Protein AF-A0A957UES3-F1 (afdb_monomer)

Radius of gyration: 14.58 Å; Cα contacts (8 Å, |Δi|>4): 109; chains: 1; bounding box: 35×26×43 Å

Nearest PDB structures (foldseek):
  8uhe-assembly1_I  TM=7.213E-01  e=2.465E-01  Synechococcus sp. PCC 7335
  7vea-assembly1_fE  TM=5.722E-01  e=1.280E-01  Thermosynechococcus vestitus BP-1
  8uhe-assembly1_Q  TM=6.819E-01  e=4.291E-01  Synechococcus sp. PCC 7335
  8or7-assembly2_A  TM=5.844E-01  e=1.237E+00  Chroococcidiopsis thermalis
  7vlc-assembly1_B  TM=4.424E-01  e=1.947E+00  Lamellibrachia satsuma

Secondary structure (DSSP, 8-state):
--HHHHHHHHHHHHHHHHHHHHHHHTTTS-HHHHHHHHHHHHHHHHHHHHTT-GGGGHHHHHHHHHHHHTSTTS-TTHHHHHHHHHHHHHHHH--GGGHHHHHHHHHHTTPPPPHHHHHHHHHHTT-

Mean predicted aligned error: 4.79 Å

Foldseek 3Di:
DQLVLLLVQCVVQLVQLLVQLCVQPVVQDPPVLSVVLSVQLSVQCNVCSVVVHPVSCPVVLVVNCCSQVVPPPHDPCNSVSSLVSSLVSCVVRDDPSNVVVNVVSCVVNVHDDPPVSVVVVVVVVVD

Structure (mmCIF, N/CA/C/O backbone):
data_AF-A0A957UES3-F1
#
_entry.id   AF-A0A957UES3-F1
#
loop_
_atom_site.group_PDB
_atom_site.id
_atom_site.type_symbol
_atom_site.label_atom_id
_atom_site.label_alt_id
_atom_site.label_comp_id
_atom_site.label_asym_id
_atom_site.label_entity_id
_atom_site.label_seq_id
_atom_site.pdbx_PDB_ins_code
_atom_site.Cartn_x
_atom_site.Cartn_y
_atom_site.Cartn_z
_atom_site.occupancy
_atom_site.B_iso_or_equiv
_atom_site.auth_seq_id
_atom_site.auth_comp_id
_atom_site.auth_asym_id
_atom_site.auth_atom_id
_atom_site.pdbx_PDB_model_num
ATOM 1 N N . TYR A 1 1 ? -14.201 -3.584 11.730 1.00 83.31 1 TYR A N 1
ATOM 2 C CA . TYR A 1 1 ? -13.240 -2.477 11.596 1.00 83.31 1 TYR A CA 1
ATOM 3 C C . TYR A 1 1 ? -14.000 -1.179 11.522 1.00 83.31 1 TYR A C 1
ATOM 5 O O . TYR A 1 1 ? -15.054 -1.171 10.892 1.00 83.31 1 TYR A O 1
ATOM 13 N N . ASP A 1 2 ? -13.485 -0.121 12.143 1.00 92.12 2 ASP A N 1
ATOM 14 C CA . ASP A 1 2 ? -13.905 1.236 11.805 1.00 92.12 2 ASP A CA 1
ATOM 15 C C . ASP A 1 2 ? -13.100 1.687 10.578 1.00 92.12 2 ASP A C 1
ATOM 17 O O . ASP A 1 2 ? -11.883 1.857 10.629 1.00 92.12 2 ASP A O 1
ATOM 21 N N . TYR A 1 3 ? -13.779 1.810 9.440 1.00 94.31 3 TYR A N 1
ATOM 22 C CA . TYR A 1 3 ? -13.142 2.188 8.181 1.00 94.31 3 TYR A CA 1
ATOM 23 C C . TYR A 1 3 ? -12.725 3.659 8.131 1.00 94.31 3 TYR A C 1
ATOM 25 O O . TYR A 1 3 ? -11.810 3.996 7.383 1.00 94.31 3 TYR A O 1
ATOM 33 N N . ARG A 1 4 ? -13.358 4.535 8.921 1.00 95.25 4 ARG A N 1
ATOM 34 C CA . ARG A 1 4 ? -12.971 5.950 8.991 1.00 95.25 4 ARG A CA 1
ATOM 35 C C . ARG A 1 4 ? -11.679 6.100 9.773 1.00 95.25 4 ARG A C 1
ATOM 37 O O . ARG A 1 4 ? -10.768 6.772 9.303 1.00 95.25 4 ARG A O 1
ATOM 44 N N . GLU A 1 5 ? -11.582 5.409 10.904 1.00 96.38 5 GLU A N 1
ATOM 45 C CA . GLU A 1 5 ? -10.357 5.368 11.704 1.00 96.38 5 GLU A CA 1
ATOM 46 C C . GLU A 1 5 ? -9.188 4.785 10.892 1.00 96.38 5 GLU A C 1
ATOM 48 O O . GLU A 1 5 ? -8.114 5.383 10.812 1.00 96.38 5 GLU A O 1
ATOM 53 N N . ALA A 1 6 ? -9.422 3.669 10.192 1.00 97.12 6 ALA A N 1
ATOM 54 C CA . ALA A 1 6 ? -8.424 3.066 9.312 1.00 97.12 6 ALA A CA 1
ATOM 55 C C . ALA A 1 6 ? -8.005 3.986 8.156 1.00 97.12 6 ALA A C 1
ATOM 57 O O . ALA A 1 6 ? -6.822 4.047 7.821 1.00 97.12 6 ALA A O 1
ATOM 58 N N . LEU A 1 7 ? -8.954 4.716 7.558 1.00 97.88 7 LEU A N 1
ATOM 59 C CA . LEU A 1 7 ? -8.688 5.693 6.501 1.00 97.88 7 LEU A CA 1
ATOM 60 C C . LEU A 1 7 ? -7.774 6.821 6.983 1.00 97.88 7 LEU A C 1
ATOM 62 O O . LEU A 1 7 ? -6.791 7.140 6.311 1.00 97.88 7 LEU A O 1
ATOM 66 N N . GLU A 1 8 ? -8.102 7.440 8.116 1.00 97.69 8 GLU A N 1
ATOM 67 C CA . GLU A 1 8 ? -7.314 8.538 8.679 1.00 97.69 8 GLU A CA 1
ATOM 68 C C . GLU A 1 8 ? -5.908 8.071 9.047 1.00 97.69 8 GLU A C 1
ATOM 70 O O . GLU A 1 8 ? -4.920 8.704 8.662 1.00 97.69 8 GLU A O 1
ATOM 75 N N . HIS A 1 9 ? -5.811 6.919 9.707 1.00 97.69 9 HIS A N 1
ATOM 76 C CA . HIS A 1 9 ? -4.533 6.351 10.107 1.00 97.69 9 HIS A CA 1
ATOM 77 C C . HIS A 1 9 ? -3.648 5.986 8.916 1.00 97.69 9 HIS A C 1
ATOM 79 O O . HIS A 1 9 ? -2.486 6.396 8.855 1.00 97.69 9 HIS A O 1
ATOM 85 N N . PHE A 1 10 ? -4.202 5.275 7.927 1.00 98.06 10 PHE A N 1
ATOM 86 C CA . PHE A 1 10 ? -3.470 4.924 6.713 1.00 98.06 10 PHE A CA 1
ATOM 87 C C . PHE A 1 10 ? -2.986 6.179 5.985 1.00 98.06 10 PHE A C 1
ATOM 89 O O . PHE A 1 10 ? -1.818 6.259 5.613 1.00 98.06 10 PHE A O 1
ATOM 96 N N . ARG A 1 11 ? -3.844 7.199 5.846 1.00 97.81 11 ARG A N 1
ATOM 97 C CA . ARG A 1 11 ? -3.491 8.461 5.182 1.00 97.81 11 ARG A CA 1
ATOM 98 C C . ARG A 1 11 ? -2.304 9.158 5.849 1.00 97.81 11 ARG A C 1
ATOM 100 O O . ARG A 1 11 ? -1.424 9.645 5.145 1.00 97.81 11 ARG A O 1
ATOM 107 N N . VAL A 1 12 ? -2.260 9.208 7.181 1.00 97.81 12 VAL A N 1
ATOM 108 C CA . VAL A 1 12 ? -1.145 9.828 7.922 1.00 97.81 12 VAL A CA 1
ATOM 109 C C . VAL A 1 12 ? 0.144 9.010 7.790 1.00 97.81 12 VAL A C 1
ATOM 111 O O . VAL A 1 12 ? 1.236 9.576 7.749 1.00 97.81 12 VAL A O 1
ATOM 114 N N . ARG A 1 13 ? 0.036 7.680 7.699 1.00 98.06 13 ARG A N 1
ATOM 115 C CA . ARG A 1 13 ? 1.182 6.761 7.631 1.00 98.06 13 ARG A CA 1
ATOM 116 C C . ARG A 1 13 ? 1.672 6.465 6.216 1.00 98.06 13 ARG A C 1
ATOM 118 O O . ARG A 1 13 ? 2.783 5.961 6.077 1.00 98.06 13 ARG A O 1
ATOM 125 N N . GLN A 1 14 ? 0.906 6.815 5.182 1.00 97.56 14 GLN A N 1
ATOM 126 C CA . GLN A 1 14 ? 1.194 6.459 3.791 1.00 97.56 14 GLN A CA 1
ATOM 127 C C . GLN A 1 14 ? 2.605 6.864 3.349 1.00 97.56 14 GLN A C 1
ATOM 129 O O . GLN A 1 14 ? 3.302 6.063 2.744 1.00 97.56 14 GLN A O 1
ATOM 134 N N . VAL A 1 15 ? 3.072 8.062 3.716 1.00 97.06 15 VAL A N 1
ATOM 135 C CA . VAL A 1 15 ? 4.421 8.530 3.346 1.00 97.06 15 VAL A CA 1
ATOM 136 C C . VAL A 1 15 ? 5.522 7.636 3.931 1.00 97.06 15 VAL A C 1
ATOM 138 O O . VAL A 1 15 ? 6.525 7.388 3.266 1.00 97.06 15 VAL A O 1
ATOM 141 N N . LEU A 1 16 ? 5.341 7.134 5.156 1.00 98.19 16 LEU A N 1
ATOM 142 C CA . LEU A 1 16 ? 6.299 6.223 5.790 1.00 98.19 16 LEU A CA 1
ATOM 143 C C . LEU A 1 16 ? 6.236 4.825 5.16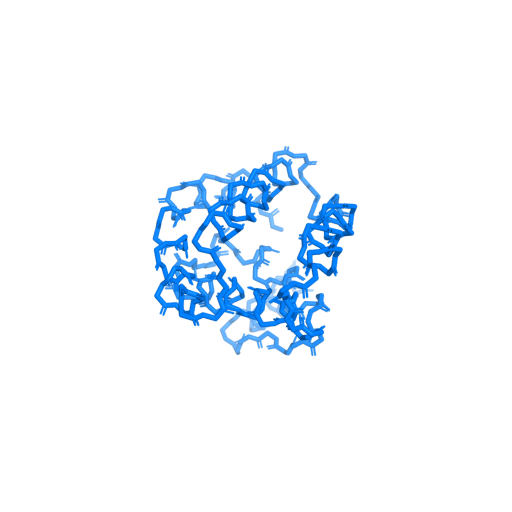5 1.00 98.19 16 LEU A C 1
ATOM 145 O O . LEU A 1 16 ? 7.275 4.220 4.927 1.00 98.19 16 LEU A O 1
ATOM 149 N N . ILE A 1 17 ? 5.030 4.347 4.845 1.00 98.38 17 ILE A N 1
ATOM 150 C CA . ILE A 1 17 ? 4.824 3.083 4.123 1.00 98.38 17 ILE A CA 1
ATOM 151 C C . ILE A 1 17 ? 5.527 3.137 2.763 1.00 98.38 17 ILE A C 1
ATOM 153 O O . ILE A 1 17 ? 6.313 2.249 2.444 1.00 98.38 17 ILE A O 1
ATOM 157 N N . ASP A 1 18 ? 5.304 4.203 1.993 1.00 97.38 18 ASP A N 1
ATOM 158 C CA . ASP A 1 18 ? 5.932 4.392 0.688 1.00 97.38 18 ASP A CA 1
ATOM 159 C C . ASP A 1 18 ? 7.459 4.437 0.815 1.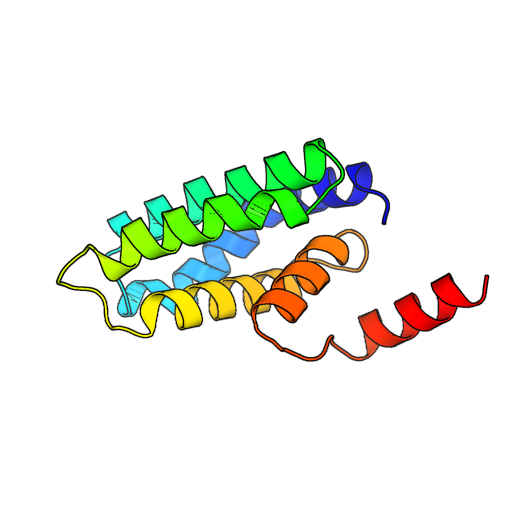00 97.38 18 ASP A C 1
ATOM 161 O O . ASP A 1 18 ? 8.151 3.772 0.046 1.00 97.38 18 ASP A O 1
ATOM 165 N N . ALA A 1 19 ? 7.998 5.172 1.795 1.00 97.81 19 ALA A N 1
ATOM 166 C CA . ALA A 1 19 ? 9.439 5.240 2.046 1.00 97.81 19 ALA A CA 1
ATOM 167 C C . ALA A 1 19 ? 10.046 3.863 2.377 1.00 97.81 19 ALA A C 1
ATOM 169 O O . ALA A 1 19 ? 11.109 3.513 1.863 1.00 97.81 19 ALA A O 1
ATOM 170 N N . ASP A 1 20 ? 9.351 3.062 3.181 1.00 98.00 20 ASP A N 1
ATOM 171 C CA . ASP A 1 20 ? 9.746 1.694 3.510 1.00 98.00 20 ASP A CA 1
ATOM 172 C C . ASP A 1 20 ? 9.730 0.769 2.286 1.00 98.00 20 ASP A C 1
ATOM 174 O O . ASP A 1 20 ? 10.583 -0.111 2.153 1.00 98.00 20 ASP A O 1
ATOM 178 N N . ILE A 1 21 ? 8.760 0.933 1.384 1.00 97.50 21 ILE A N 1
ATOM 179 C CA . ILE A 1 21 ? 8.704 0.169 0.132 1.00 97.50 21 ILE A CA 1
ATOM 180 C C . ILE A 1 21 ? 9.847 0.600 -0.789 1.00 97.50 21 ILE A C 1
ATOM 182 O O . ILE A 1 21 ? 10.511 -0.255 -1.373 1.00 97.50 21 ILE A O 1
ATOM 186 N N . TRP A 1 22 ? 10.128 1.904 -0.876 1.00 97.12 22 TRP A N 1
ATOM 187 C CA . TRP A 1 22 ? 11.260 2.434 -1.639 1.00 97.12 22 TRP A CA 1
ATOM 188 C C . TRP A 1 22 ? 12.579 1.791 -1.222 1.00 97.12 22 TRP A C 1
ATOM 190 O O . TRP A 1 22 ? 13.297 1.294 -2.083 1.00 97.12 22 TRP A O 1
ATOM 200 N N . GLN A 1 23 ? 12.858 1.716 0.080 1.00 96.06 23 GLN A N 1
ATOM 201 C CA . GLN A 1 23 ? 14.079 1.080 0.588 1.00 96.06 23 GLN A CA 1
ATOM 202 C C . GLN A 1 23 ? 14.195 -0.407 0.218 1.00 96.06 23 GLN A C 1
ATOM 204 O O . GLN A 1 23 ? 15.303 -0.914 0.086 1.00 96.06 23 GLN A O 1
ATOM 209 N N . GLN A 1 24 ? 13.072 -1.111 0.060 1.00 95.00 24 GLN A N 1
ATOM 210 C CA . GLN A 1 24 ? 13.055 -2.542 -0.259 1.00 95.00 24 GLN A CA 1
ATOM 211 C C . GLN A 1 24 ? 13.115 -2.827 -1.767 1.00 95.00 24 GLN A C 1
ATOM 213 O O . GLN A 1 24 ? 13.644 -3.864 -2.168 1.00 95.00 24 GLN A O 1
ATOM 218 N N . MET A 1 25 ? 12.560 -1.935 -2.594 1.00 94.19 25 MET A N 1
ATOM 219 C CA . MET A 1 25 ? 12.261 -2.222 -4.004 1.00 94.19 25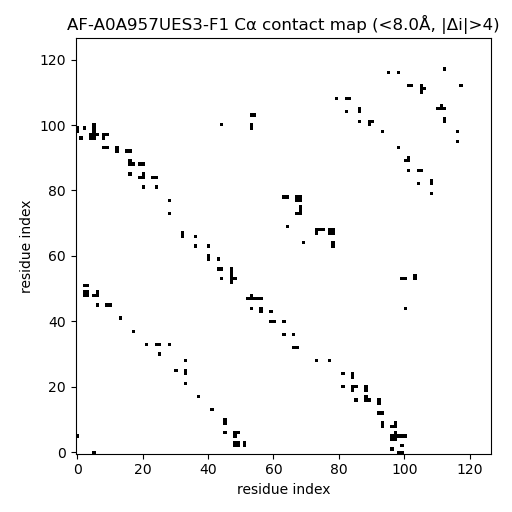 MET A CA 1
ATOM 220 C C . MET A 1 25 ? 13.059 -1.385 -5.009 1.00 94.19 25 MET A C 1
ATOM 222 O O . MET A 1 25 ? 13.101 -1.754 -6.181 1.00 94.19 25 MET A O 1
ATOM 226 N N . MET A 1 26 ? 13.704 -0.285 -4.599 1.00 93.19 26 MET A N 1
ATOM 227 C CA . MET A 1 26 ? 14.373 0.630 -5.543 1.00 93.19 26 MET A CA 1
ATOM 228 C C . MET A 1 26 ? 15.493 -0.016 -6.369 1.00 93.19 26 MET A C 1
ATOM 230 O O . MET A 1 26 ? 15.712 0.380 -7.510 1.00 93.19 26 MET A O 1
ATOM 234 N N . ASP A 1 27 ? 16.162 -1.035 -5.828 1.00 91.75 27 ASP A N 1
ATOM 235 C CA . ASP A 1 27 ? 17.219 -1.770 -6.536 1.00 91.75 27 ASP A CA 1
ATOM 236 C C . ASP A 1 27 ? 16.677 -2.942 -7.373 1.00 91.75 27 ASP A C 1
ATOM 238 O O . ASP A 1 27 ? 17.409 -3.543 -8.158 1.00 91.75 27 ASP A O 1
ATOM 242 N N . LYS A 1 28 ? 15.392 -3.277 -7.214 1.00 89.50 28 LYS A N 1
ATOM 243 C CA . LYS A 1 28 ? 14.745 -4.428 -7.858 1.00 89.50 28 LYS A CA 1
ATOM 244 C C . LYS A 1 28 ? 13.895 -4.055 -9.065 1.00 89.50 28 LYS A C 1
ATOM 246 O O . LYS A 1 28 ? 13.581 -4.909 -9.889 1.00 89.50 28 LYS A O 1
ATOM 251 N N . MET A 1 29 ? 13.503 -2.789 -9.175 1.00 88.81 29 MET A N 1
ATOM 252 C CA . MET A 1 29 ? 12.663 -2.319 -10.265 1.00 88.81 29 MET A CA 1
ATOM 253 C C . MET A 1 29 ? 12.928 -0.852 -10.609 1.00 88.81 29 MET A C 1
ATOM 255 O O . MET A 1 29 ? 13.345 -0.079 -9.749 1.00 88.81 29 MET A O 1
ATOM 259 N N . PRO A 1 30 ? 12.639 -0.413 -11.847 1.00 91.00 30 PRO A N 1
ATOM 260 C CA . PRO A 1 30 ? 12.807 0.981 -12.229 1.00 91.00 30 PRO A CA 1
ATOM 261 C C . PRO A 1 30 ? 12.036 1.935 -11.306 1.00 91.00 30 PRO A C 1
ATOM 263 O O . PRO A 1 30 ? 10.816 1.825 -11.170 1.00 91.00 30 PRO A O 1
ATOM 266 N N . ASN A 1 31 ? 12.721 2.949 -10.766 1.00 92.38 31 ASN A N 1
ATOM 267 C CA . ASN A 1 31 ? 12.132 3.951 -9.864 1.00 92.38 31 ASN A CA 1
ATOM 268 C C . ASN A 1 31 ? 10.829 4.559 -10.403 1.00 92.38 31 ASN A C 1
ATOM 270 O O . ASN A 1 31 ? 9.879 4.784 -9.661 1.00 92.38 31 ASN A O 1
ATOM 274 N N . ARG A 1 32 ? 10.739 4.804 -11.715 1.00 91.00 32 ARG A N 1
ATOM 275 C CA . ARG A 1 32 ? 9.513 5.339 -12.323 1.00 91.00 32 ARG A CA 1
ATOM 276 C C . ARG A 1 32 ? 8.325 4.379 -12.194 1.00 91.00 32 ARG A C 1
ATOM 278 O O . ARG A 1 32 ? 7.209 4.837 -11.945 1.00 91.00 32 ARG A O 1
ATOM 285 N N . LEU A 1 33 ? 8.553 3.077 -12.371 1.00 90.44 33 LEU A N 1
ATOM 286 C CA . LEU A 1 33 ? 7.514 2.060 -12.207 1.00 90.44 33 LEU A CA 1
ATOM 287 C C . LEU A 1 33 ? 7.123 1.939 -10.736 1.00 90.44 33 LEU A C 1
ATOM 289 O O . LEU A 1 33 ? 5.935 1.974 -10.438 1.00 90.44 33 LEU A O 1
ATOM 293 N N . LEU A 1 34 ? 8.099 1.927 -9.825 1.00 93.38 34 LEU A N 1
ATOM 294 C CA . LEU A 1 34 ? 7.848 1.882 -8.384 1.00 93.38 34 LEU A CA 1
ATOM 295 C C . LEU A 1 34 ? 7.025 3.082 -7.896 1.00 93.38 34 LEU A C 1
ATOM 297 O O . LEU A 1 34 ? 6.023 2.917 -7.204 1.00 93.38 34 LEU A O 1
ATOM 301 N N . ALA A 1 35 ? 7.385 4.293 -8.329 1.00 94.31 35 ALA A N 1
ATOM 302 C CA . ALA A 1 35 ? 6.624 5.505 -8.030 1.00 94.31 35 ALA A CA 1
ATOM 303 C C . ALA A 1 35 ? 5.174 5.410 -8.532 1.00 94.31 35 ALA A C 1
ATOM 305 O O . ALA A 1 35 ? 4.242 5.829 -7.847 1.00 94.31 35 ALA A O 1
ATOM 306 N N . THR A 1 36 ? 4.988 4.850 -9.730 1.00 93.12 36 THR A N 1
ATOM 307 C CA . THR A 1 36 ? 3.668 4.686 -10.347 1.00 93.12 36 THR A CA 1
ATOM 308 C C . THR A 1 36 ? 2.837 3.640 -9.603 1.00 93.12 36 THR A C 1
ATOM 310 O O . THR A 1 36 ? 1.663 3.893 -9.334 1.00 93.12 36 THR A O 1
ATOM 313 N N . ALA A 1 37 ? 3.438 2.511 -9.220 1.00 93.12 37 ALA A N 1
ATOM 314 C CA . ALA A 1 37 ? 2.786 1.470 -8.432 1.00 93.12 37 ALA A CA 1
ATOM 315 C C . ALA A 1 37 ? 2.350 2.009 -7.059 1.00 93.12 37 ALA A C 1
ATOM 317 O O . ALA A 1 37 ? 1.162 1.963 -6.749 1.00 93.12 37 ALA A O 1
ATOM 318 N N . ASN A 1 38 ? 3.257 2.639 -6.298 1.00 95.44 38 ASN A N 1
ATOM 319 C CA . ASN A 1 38 ? 2.950 3.200 -4.973 1.00 95.44 38 ASN A CA 1
ATOM 320 C C . ASN A 1 38 ? 1.835 4.246 -5.023 1.00 95.44 38 ASN A C 1
ATOM 322 O O . ASN A 1 38 ? 0.903 4.202 -4.220 1.00 95.44 38 ASN A O 1
ATOM 326 N N . LEU A 1 39 ? 1.890 5.157 -6.000 1.00 94.69 39 LEU A N 1
ATOM 327 C CA . LEU A 1 39 ? 0.874 6.194 -6.151 1.00 94.69 39 LEU A CA 1
ATOM 328 C C . LEU A 1 39 ? -0.518 5.603 -6.396 1.00 94.69 39 LEU A C 1
ATOM 330 O O . LEU A 1 39 ? -1.487 6.035 -5.772 1.00 94.69 39 LEU A O 1
ATOM 334 N N . ASN A 1 40 ? -0.634 4.664 -7.334 1.00 93.38 40 ASN A N 1
ATOM 335 C CA . ASN A 1 40 ? -1.933 4.124 -7.723 1.00 93.38 40 ASN A CA 1
ATOM 336 C C . ASN A 1 40 ? -2.462 3.144 -6.678 1.00 93.38 40 ASN A C 1
ATOM 338 O O . ASN A 1 40 ? -3.611 3.273 -6.267 1.00 93.38 40 ASN A O 1
ATOM 342 N N . PHE A 1 41 ? -1.619 2.253 -6.163 1.00 95.44 41 PHE A N 1
ATOM 343 C CA . PHE A 1 41 ? -2.038 1.287 -5.156 1.00 95.44 41 PHE A CA 1
ATOM 344 C C . PHE A 1 41 ? -2.391 1.958 -3.820 1.00 95.44 41 PHE A C 1
ATOM 346 O O . PHE A 1 41 ? -3.423 1.656 -3.223 1.00 95.44 41 PHE A O 1
ATOM 353 N N . GLY A 1 42 ? -1.631 2.974 -3.394 1.00 96.50 42 GLY A N 1
ATOM 354 C CA . GLY A 1 42 ? -1.989 3.774 -2.221 1.00 96.50 42 GLY A CA 1
ATOM 355 C C . GLY A 1 42 ? -3.326 4.513 -2.385 1.00 96.50 42 GLY A C 1
ATOM 356 O O . GLY A 1 42 ? -4.129 4.567 -1.452 1.00 96.50 42 GLY A O 1
ATOM 357 N N . ARG A 1 43 ? -3.619 5.042 -3.585 1.00 95.62 43 ARG A N 1
ATOM 358 C CA . ARG A 1 43 ? -4.928 5.648 -3.903 1.00 95.62 43 ARG A CA 1
ATOM 359 C C . ARG A 1 43 ? -6.059 4.626 -3.885 1.00 95.62 43 ARG A C 1
ATOM 361 O O . ARG A 1 43 ? -7.124 4.937 -3.357 1.00 95.62 43 ARG A O 1
ATOM 368 N N . ALA A 1 44 ? -5.820 3.436 -4.425 1.00 95.69 44 ALA A N 1
ATOM 369 C CA . ALA A 1 44 ? -6.770 2.335 -4.408 1.00 95.69 44 ALA A CA 1
ATOM 370 C C . ALA A 1 44 ? -7.128 1.944 -2.964 1.00 95.69 44 ALA A C 1
ATOM 372 O O . ALA A 1 44 ? -8.307 1.852 -2.620 1.00 95.69 44 ALA A O 1
ATOM 373 N N . ILE A 1 45 ? -6.131 1.836 -2.073 1.00 97.06 45 ILE A N 1
ATOM 374 C CA . ILE A 1 45 ? -6.356 1.530 -0.649 1.00 97.06 45 ILE A CA 1
ATOM 375 C C . ILE A 1 45 ? -7.205 2.623 0.008 1.00 97.06 45 ILE A C 1
ATOM 377 O O . ILE A 1 45 ? -8.199 2.322 0.670 1.00 97.06 45 ILE A O 1
ATOM 381 N N . LEU A 1 46 ? -6.866 3.898 -0.208 1.00 97.38 46 LEU A N 1
ATOM 382 C CA . LEU A 1 46 ? -7.655 5.020 0.309 1.00 97.38 46 LEU A CA 1
ATOM 383 C C . LEU A 1 46 ? -9.102 5.002 -0.205 1.00 97.38 46 LEU A C 1
ATOM 385 O O . LEU A 1 46 ? -10.025 5.298 0.559 1.00 97.38 46 LEU A O 1
ATOM 389 N N . ALA A 1 47 ? -9.316 4.660 -1.476 1.00 96.56 47 ALA A N 1
ATOM 390 C CA . ALA A 1 47 ? -10.647 4.554 -2.062 1.00 96.56 47 ALA A CA 1
ATOM 391 C C . ALA A 1 47 ? -11.443 3.407 -1.425 1.00 96.56 47 ALA A C 1
ATOM 393 O O . ALA A 1 47 ? -12.564 3.624 -0.968 1.00 96.56 47 ALA A O 1
ATOM 394 N N . ALA A 1 48 ? -10.846 2.221 -1.304 1.00 97.00 48 ALA A N 1
ATOM 395 C CA . ALA A 1 48 ? -11.470 1.056 -0.687 1.00 97.00 48 ALA A CA 1
ATOM 396 C C . ALA A 1 48 ? -11.833 1.301 0.791 1.00 97.00 48 ALA A C 1
ATOM 398 O O . ALA A 1 48 ? -12.936 0.962 1.231 1.00 97.00 48 ALA A O 1
ATOM 399 N N . LEU A 1 49 ? -10.952 1.976 1.539 1.00 97.31 49 LEU A N 1
ATOM 400 C CA . LEU A 1 49 ? -11.220 2.418 2.910 1.00 97.31 49 LEU A CA 1
ATOM 401 C C . LEU A 1 49 ? -12.371 3.431 2.968 1.00 97.31 49 LEU A C 1
ATOM 403 O O . LEU A 1 49 ? -13.263 3.302 3.803 1.00 97.31 49 LEU A O 1
ATOM 407 N N . THR A 1 50 ? -12.400 4.399 2.048 1.00 97.06 50 THR A N 1
ATOM 408 C CA . THR A 1 50 ? -13.481 5.398 1.949 1.00 97.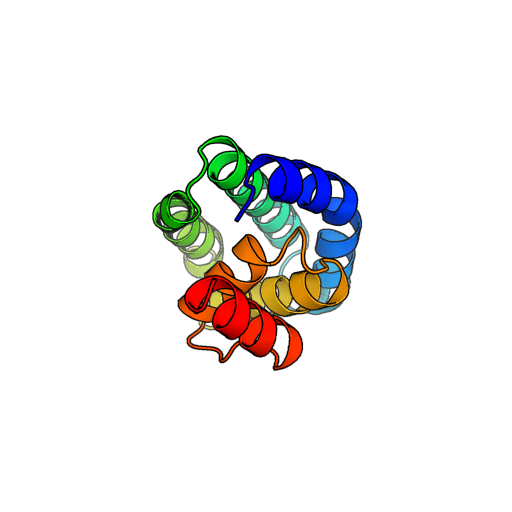06 50 THR A CA 1
ATOM 409 C C . THR A 1 50 ? -14.833 4.748 1.641 1.00 97.06 50 THR A C 1
ATOM 411 O O . THR A 1 50 ? -15.855 5.152 2.195 1.00 97.06 50 THR A O 1
ATOM 414 N N . LEU A 1 51 ? -14.841 3.723 0.787 1.00 96.00 51 LEU A N 1
ATOM 415 C CA . LEU A 1 51 ? -16.031 2.952 0.419 1.00 96.00 51 LEU A CA 1
ATOM 416 C C . LEU A 1 51 ? -16.430 1.909 1.477 1.00 96.00 51 LEU A C 1
ATOM 418 O O . LEU A 1 51 ? -17.466 1.261 1.336 1.00 96.00 51 LEU A O 1
ATOM 422 N N . GLY A 1 52 ? -15.631 1.741 2.534 1.00 96.31 52 GLY A N 1
ATOM 423 C CA . GLY A 1 52 ? -15.918 0.816 3.628 1.00 96.31 52 GLY A CA 1
ATOM 424 C C . GLY A 1 52 ? -15.771 -0.661 3.258 1.00 96.31 52 GLY A C 1
ATOM 425 O O . GLY A 1 52 ? -16.381 -1.515 3.904 1.00 96.31 52 GLY A O 1
ATOM 426 N N . ASN A 1 53 ? -15.009 -0.981 2.207 1.00 94.56 53 ASN A N 1
ATOM 427 C CA . ASN A 1 53 ? -14.824 -2.355 1.756 1.00 94.56 53 ASN A CA 1
ATOM 428 C C . ASN A 1 53 ? -13.486 -2.545 1.028 1.00 94.56 53 ASN A C 1
ATOM 430 O O . ASN A 1 53 ? -13.314 -2.098 -0.104 1.00 94.56 53 ASN A O 1
ATOM 434 N N . MET A 1 54 ? -12.568 -3.286 1.657 1.00 94.88 54 MET A N 1
ATOM 435 C CA . MET A 1 54 ? -11.250 -3.585 1.081 1.00 94.88 54 MET A CA 1
ATOM 436 C C . MET A 1 54 ? -11.290 -4.478 -0.163 1.00 94.88 54 MET A C 1
ATOM 438 O O . MET A 1 54 ? -10.355 -4.432 -0.949 1.00 94.88 54 MET A O 1
ATOM 442 N N . ASN A 1 55 ? -12.353 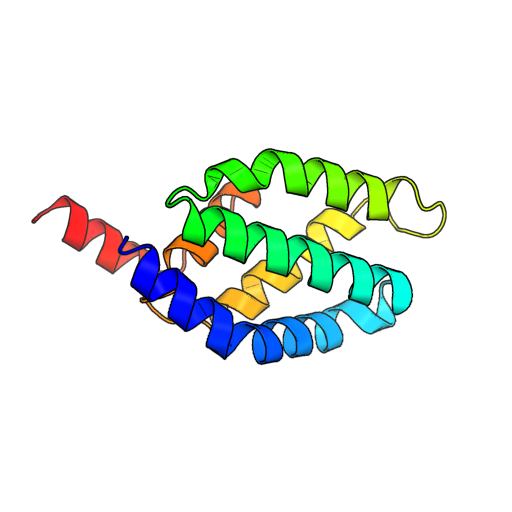-5.260 -0.385 1.00 91.81 55 ASN A N 1
ATOM 443 C CA . ASN A 1 55 ? -12.438 -6.153 -1.550 1.00 91.81 55 ASN A CA 1
ATOM 444 C C . ASN A 1 55 ? -12.582 -5.387 -2.881 1.00 91.81 55 ASN A C 1
ATOM 446 O O . ASN A 1 55 ? -12.518 -5.987 -3.945 1.00 91.81 55 ASN A O 1
ATOM 450 N N . PHE A 1 56 ? -12.767 -4.063 -2.850 1.00 91.75 56 PHE A N 1
ATOM 451 C CA . PHE A 1 56 ? -12.697 -3.250 -4.066 1.00 91.75 56 PHE A CA 1
ATOM 452 C C . PHE A 1 56 ? -11.283 -3.156 -4.656 1.00 91.75 56 PHE A C 1
ATOM 454 O O . PHE A 1 56 ? -11.155 -2.791 -5.817 1.00 91.75 56 PHE A O 1
ATOM 461 N N . LEU A 1 57 ? -10.247 -3.531 -3.896 1.00 89.94 57 LEU A N 1
ATOM 462 C CA . LEU A 1 57 ? -8.862 -3.560 -4.367 1.00 89.94 57 LEU A CA 1
ATOM 463 C C . LEU A 1 57 ? -8.550 -4.685 -5.356 1.00 89.94 57 LEU A C 1
ATOM 465 O O . LEU A 1 57 ? -7.520 -4.616 -6.018 1.00 89.94 57 LEU A O 1
ATOM 469 N N . ASP A 1 58 ? -9.393 -5.713 -5.461 1.00 84.25 58 ASP A N 1
ATOM 470 C CA . ASP A 1 58 ? -9.101 -6.882 -6.300 1.00 84.25 58 ASP A CA 1
ATOM 471 C C . ASP A 1 58 ? -8.892 -6.470 -7.775 1.00 84.25 58 ASP A C 1
ATOM 473 O O . ASP A 1 58 ? -7.962 -6.939 -8.425 1.00 84.25 58 ASP A O 1
ATOM 477 N N . ALA A 1 59 ? -9.676 -5.502 -8.268 1.00 79.06 59 ALA A N 1
ATOM 478 C CA . ALA A 1 59 ? -9.525 -4.948 -9.618 1.00 79.06 59 ALA A CA 1
ATOM 479 C C . ALA A 1 59 ? -8.246 -4.104 -9.792 1.00 79.06 59 ALA A C 1
ATOM 481 O O . ALA A 1 59 ? -7.663 -4.062 -10.875 1.00 79.06 59 ALA A O 1
ATOM 482 N N . ASP A 1 60 ? -7.790 -3.431 -8.733 1.00 83.81 60 ASP A N 1
ATOM 483 C CA . ASP A 1 60 ? -6.558 -2.638 -8.765 1.00 83.81 60 ASP A CA 1
ATOM 484 C C . ASP A 1 60 ? -5.305 -3.528 -8.732 1.00 83.81 60 ASP A C 1
ATOM 486 O O . ASP A 1 60 ? -4.264 -3.134 -9.258 1.00 83.81 60 ASP A O 1
ATOM 490 N N . ILE A 1 61 ? -5.396 -4.745 -8.181 1.00 83.56 61 ILE A N 1
ATOM 491 C CA . ILE A 1 61 ? -4.309 -5.733 -8.242 1.00 83.56 61 ILE A CA 1
ATOM 492 C C . ILE A 1 61 ? -4.043 -6.173 -9.681 1.00 83.56 61 ILE A C 1
ATOM 494 O O . ILE A 1 61 ? -2.886 -6.162 -10.094 1.00 83.56 61 ILE A O 1
ATOM 498 N N . GLU A 1 62 ? -5.084 -6.462 -10.466 1.00 83.19 62 GLU A N 1
ATOM 499 C CA . GLU A 1 62 ? -4.935 -6.790 -11.894 1.00 83.19 62 GLU A CA 1
ATOM 500 C C . GLU A 1 62 ? -4.266 -5.642 -12.669 1.00 83.19 62 GLU A C 1
ATOM 502 O O . GLU A 1 62 ? -3.464 -5.859 -13.580 1.00 83.19 62 GLU A O 1
ATOM 507 N N . TRP A 1 63 ? -4.548 -4.391 -12.287 1.00 84.81 63 TRP A N 1
ATOM 508 C CA . TRP A 1 63 ? -3.890 -3.232 -12.883 1.00 84.81 63 TRP A CA 1
ATOM 509 C C . TRP A 1 63 ? -2.403 -3.141 -12.505 1.00 84.81 63 TRP A C 1
ATOM 511 O O . TRP A 1 63 ? -1.572 -2.880 -13.379 1.00 84.81 63 TRP A O 1
ATOM 521 N N . VAL A 1 64 ? -2.043 -3.372 -11.234 1.00 82.69 64 VAL A N 1
ATOM 522 C CA . VAL A 1 64 ? -0.632 -3.394 -10.800 1.00 82.69 64 VAL A CA 1
ATOM 523 C C . VAL A 1 64 ? 0.109 -4.543 -11.482 1.00 82.69 64 VAL A C 1
ATOM 525 O O . VAL A 1 64 ? 1.213 -4.339 -11.983 1.00 82.69 64 VAL A O 1
ATOM 528 N N . GLU A 1 65 ? -0.508 -5.720 -11.576 1.00 83.38 65 GLU A N 1
ATOM 529 C CA . GLU A 1 65 ? 0.016 -6.848 -12.343 1.00 83.38 65 GLU A CA 1
ATOM 530 C C . GLU A 1 65 ? 0.266 -6.440 -13.795 1.00 83.38 65 GLU A C 1
ATOM 532 O O . GLU A 1 65 ? 1.374 -6.595 -14.296 1.00 83.38 65 GLU A O 1
ATOM 537 N N . GLY A 1 66 ? -0.714 -5.818 -14.453 1.00 83.81 66 GLY A N 1
ATOM 538 C CA . GLY A 1 66 ? -0.565 -5.330 -15.818 1.00 83.81 66 GLY A CA 1
ATOM 539 C C . GLY A 1 66 ? 0.551 -4.293 -15.981 1.00 83.81 66 GLY A C 1
ATOM 540 O O . GLY A 1 66 ? 1.236 -4.301 -17.002 1.00 83.81 66 GLY A O 1
ATOM 541 N N . LEU A 1 67 ? 0.769 -3.419 -14.995 1.00 82.31 67 LEU A N 1
ATOM 542 C CA . LEU A 1 67 ? 1.860 -2.439 -15.002 1.00 82.31 67 LEU A CA 1
ATOM 543 C C . LEU A 1 67 ? 3.235 -3.108 -14.871 1.00 82.31 67 LEU A C 1
ATOM 545 O O . LEU A 1 67 ? 4.181 -2.692 -15.543 1.00 82.31 67 LEU A O 1
ATOM 549 N N . LEU A 1 68 ? 3.352 -4.101 -13.987 1.00 79.19 68 LEU A N 1
ATOM 550 C CA . LEU A 1 68 ? 4.618 -4.762 -13.685 1.00 79.19 68 LEU A CA 1
ATOM 551 C C . LEU A 1 68 ? 4.939 -5.840 -14.725 1.00 79.19 68 LEU A C 1
ATOM 553 O O . LEU A 1 68 ? 5.999 -5.798 -15.333 1.00 79.19 68 LEU A O 1
ATOM 557 N N . VAL A 1 69 ? 4.014 -6.753 -15.004 1.00 70.50 69 VAL A N 1
ATOM 558 C CA . VAL A 1 69 ? 4.229 -7.935 -15.852 1.00 70.50 69 VAL A CA 1
ATOM 559 C C . VAL A 1 69 ? 4.280 -7.592 -17.343 1.00 70.50 69 VAL A C 1
ATOM 561 O O . VAL A 1 69 ? 5.092 -8.162 -18.071 1.00 70.50 69 VAL A O 1
ATOM 564 N N . ASN A 1 70 ? 3.487 -6.626 -17.829 1.00 67.44 70 ASN A N 1
ATOM 565 C CA . ASN A 1 70 ? 3.546 -6.244 -19.252 1.00 67.44 70 ASN A CA 1
ATOM 566 C C . ASN A 1 70 ? 4.765 -5.378 -19.592 1.00 67.44 70 ASN A C 1
ATOM 568 O O . ASN A 1 70 ? 5.007 -5.068 -20.761 1.00 67.44 70 ASN A O 1
ATOM 572 N N . HIS A 1 71 ? 5.551 -4.983 -18.591 1.00 65.19 71 HIS A N 1
ATOM 573 C CA . HIS A 1 71 ? 6.818 -4.322 -18.821 1.00 65.19 71 HIS A CA 1
ATOM 574 C C . HIS A 1 71 ? 7.909 -5.388 -18.970 1.00 65.19 71 HIS A C 1
ATOM 576 O O . HIS A 1 71 ? 8.319 -5.996 -17.989 1.00 65.19 71 HIS A O 1
ATOM 582 N N . HIS A 1 72 ? 8.438 -5.576 -20.187 1.00 60.28 72 HIS A N 1
ATOM 583 C CA . HIS A 1 72 ? 9.440 -6.604 -20.546 1.00 60.28 72 HIS A CA 1
ATOM 584 C C . HIS A 1 72 ? 10.721 -6.661 -19.680 1.00 60.28 72 HIS A C 1
ATOM 586 O O . HIS A 1 72 ? 11.574 -7.514 -19.904 1.00 60.28 72 HIS A O 1
ATOM 592 N N . GLN A 1 73 ? 10.896 -5.731 -18.742 1.00 67.19 73 GLN A N 1
ATOM 593 C CA . GLN A 1 73 ? 12.061 -5.615 -17.864 1.00 67.19 73 GLN A CA 1
ATOM 594 C C . GLN A 1 73 ? 11.796 -6.071 -16.424 1.00 67.19 73 GLN A C 1
ATOM 596 O O . GLN A 1 73 ? 12.719 -6.030 -15.617 1.00 67.19 73 GLN A O 1
ATOM 601 N N . MET A 1 74 ? 10.566 -6.456 -16.081 1.00 79.44 74 MET A N 1
ATOM 602 C CA . MET A 1 74 ? 10.238 -6.899 -14.729 1.00 79.44 74 MET A CA 1
ATOM 603 C C . MET A 1 74 ? 10.325 -8.425 -14.628 1.00 79.44 74 MET A C 1
ATOM 605 O O . MET A 1 74 ? 9.890 -9.124 -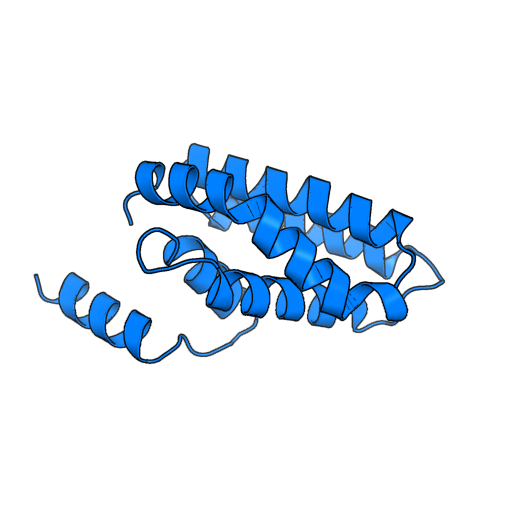15.547 1.00 79.44 74 MET A O 1
ATOM 609 N N . PRO A 1 75 ? 10.887 -8.959 -13.533 1.00 76.44 75 PRO A N 1
ATOM 610 C CA . PRO A 1 75 ? 10.882 -10.391 -13.291 1.00 76.44 75 PRO A CA 1
ATOM 611 C C . PRO A 1 75 ? 9.460 -10.888 -12.979 1.00 76.44 75 PRO A C 1
ATOM 613 O O . PRO A 1 75 ? 8.581 -10.119 -12.588 1.00 76.44 75 PRO A O 1
ATOM 616 N N . ALA A 1 76 ? 9.223 -12.186 -13.189 1.00 74.44 76 ALA A N 1
ATOM 617 C CA . ALA A 1 76 ? 7.893 -12.792 -13.066 1.00 74.44 76 ALA A CA 1
ATOM 618 C C . ALA A 1 76 ? 7.317 -12.733 -11.637 1.00 74.44 76 ALA A C 1
ATOM 620 O O . ALA A 1 76 ? 6.107 -12.799 -11.464 1.00 74.44 76 ALA A O 1
ATOM 621 N N . ASP A 1 77 ? 8.177 -12.588 -10.631 1.00 84.88 77 ASP A N 1
ATOM 622 C CA . ASP A 1 77 ? 7.855 -12.471 -9.207 1.00 84.88 77 ASP A CA 1
ATOM 623 C C . ASP A 1 77 ? 7.732 -11.014 -8.726 1.00 84.88 77 ASP A C 1
ATOM 625 O O . ASP A 1 77 ? 7.467 -10.770 -7.551 1.00 84.88 77 ASP A O 1
ATOM 629 N N . ALA A 1 78 ? 7.877 -10.024 -9.614 1.00 86.62 78 ALA A N 1
ATOM 630 C CA . ALA A 1 78 ? 7.888 -8.614 -9.235 1.00 86.62 78 ALA A CA 1
ATOM 631 C C . ALA A 1 78 ? 6.625 -8.151 -8.498 1.00 86.62 78 ALA A C 1
ATOM 633 O O . ALA A 1 78 ? 6.709 -7.304 -7.607 1.00 86.62 78 ALA A O 1
ATOM 634 N N . LEU A 1 79 ? 5.457 -8.673 -8.888 1.00 89.31 79 LEU A N 1
ATOM 635 C CA . LEU A 1 79 ? 4.196 -8.362 -8.220 1.00 89.31 79 LEU A CA 1
ATOM 636 C C . LEU A 1 79 ? 4.184 -8.920 -6.796 1.00 89.31 79 LEU A C 1
ATOM 638 O O . LEU A 1 79 ? 3.853 -8.190 -5.864 1.00 89.31 79 LEU A O 1
ATOM 642 N N . ASP A 1 80 ? 4.583 -10.179 -6.630 1.00 91.19 80 ASP A N 1
ATOM 643 C CA . ASP A 1 80 ? 4.630 -10.833 -5.325 1.00 91.19 80 ASP A CA 1
ATOM 644 C C . ASP A 1 80 ? 5.610 -10.107 -4.401 1.00 91.19 80 ASP A C 1
ATOM 646 O O . ASP A 1 80 ? 5.242 -9.729 -3.289 1.00 91.19 80 ASP A O 1
ATOM 650 N N . GLU A 1 81 ? 6.823 -9.806 -4.876 1.00 92.75 81 GLU A N 1
ATOM 651 C CA . GLU A 1 81 ? 7.809 -9.049 -4.100 1.00 92.75 81 GLU A CA 1
ATOM 652 C C . GLU A 1 81 ? 7.306 -7.647 -3.722 1.00 92.75 81 GLU A C 1
ATOM 654 O O . GLU A 1 81 ? 7.518 -7.188 -2.595 1.00 92.75 81 GLU A O 1
ATOM 659 N N . TYR A 1 82 ? 6.610 -6.968 -4.639 1.00 94.75 82 TYR A N 1
ATOM 660 C CA . TYR A 1 82 ? 6.019 -5.658 -4.386 1.00 94.75 82 TYR A CA 1
ATOM 661 C C . TYR A 1 82 ? 4.929 -5.716 -3.308 1.00 94.75 82 TYR A C 1
ATOM 663 O O . TYR A 1 82 ? 4.942 -4.924 -2.361 1.00 94.75 82 TYR A O 1
ATOM 671 N N . LEU A 1 83 ? 3.999 -6.667 -3.420 1.00 95.00 83 LEU A N 1
ATOM 672 C CA . LEU A 1 83 ? 2.915 -6.842 -2.456 1.00 95.00 83 LEU A CA 1
ATOM 673 C C . LEU A 1 83 ? 3.443 -7.291 -1.090 1.00 95.00 83 LEU A C 1
ATOM 675 O O . LEU A 1 83 ? 2.942 -6.838 -0.057 1.00 95.00 83 LEU A O 1
ATOM 679 N N . GLU A 1 84 ? 4.491 -8.116 -1.058 1.00 96.06 84 GLU A N 1
ATOM 680 C CA . GLU A 1 84 ? 5.199 -8.455 0.175 1.00 96.06 84 GLU A CA 1
ATOM 681 C C . GLU A 1 84 ? 5.852 -7.230 0.817 1.00 96.06 84 GLU A C 1
ATOM 683 O O . GLU A 1 84 ? 5.675 -7.005 2.019 1.00 96.06 84 GLU A O 1
ATOM 688 N N . ALA A 1 85 ? 6.552 -6.400 0.038 1.00 96.88 85 ALA A N 1
ATOM 689 C CA . ALA A 1 85 ? 7.138 -5.158 0.535 1.00 96.88 85 ALA A CA 1
ATOM 690 C C . ALA A 1 85 ? 6.061 -4.229 1.120 1.00 96.88 85 ALA A C 1
ATOM 692 O O . ALA A 1 85 ? 6.272 -3.651 2.192 1.00 96.88 85 ALA A O 1
ATOM 693 N N . TYR A 1 86 ? 4.893 -4.146 0.472 1.00 97.06 86 TYR A N 1
ATOM 694 C CA . TYR A 1 86 ? 3.740 -3.376 0.947 1.00 97.06 86 TYR A CA 1
ATOM 695 C C . TYR A 1 86 ? 3.163 -3.939 2.250 1.00 97.06 86 TYR A C 1
ATOM 697 O O . TYR A 1 86 ? 2.856 -3.185 3.178 1.00 97.06 86 TYR A O 1
ATOM 705 N N . TYR A 1 87 ? 3.049 -5.266 2.357 1.00 97.25 87 TYR A N 1
ATOM 706 C CA . TYR A 1 87 ? 2.608 -5.949 3.571 1.00 97.25 87 TYR A CA 1
ATOM 707 C C . TYR A 1 87 ? 3.544 -5.673 4.748 1.00 97.25 87 TYR A C 1
ATOM 709 O O . TYR A 1 87 ? 3.084 -5.251 5.811 1.00 97.25 87 TYR A O 1
ATOM 717 N N . TYR A 1 88 ? 4.857 -5.838 4.572 1.00 97.12 88 TYR A N 1
ATOM 718 C CA . TYR A 1 88 ? 5.816 -5.589 5.649 1.00 97.12 88 TYR A CA 1
ATOM 719 C C . TYR A 1 88 ? 5.923 -4.105 6.016 1.00 97.12 88 TYR A C 1
ATOM 721 O O . TYR A 1 88 ? 6.034 -3.782 7.199 1.00 97.12 88 TYR A O 1
ATOM 729 N N . ALA A 1 89 ? 5.841 -3.198 5.040 1.00 98.00 89 ALA A N 1
ATOM 730 C CA . ALA A 1 89 ? 5.782 -1.763 5.308 1.00 98.00 89 ALA A CA 1
ATOM 731 C C . ALA A 1 89 ? 4.517 -1.389 6.096 1.00 98.00 89 ALA A C 1
ATOM 733 O O . ALA A 1 89 ? 4.595 -0.635 7.067 1.00 98.00 89 ALA A O 1
ATOM 734 N N . SER A 1 90 ? 3.369 -1.977 5.747 1.00 97.56 90 SER A N 1
ATOM 735 C CA . SER A 1 90 ? 2.112 -1.796 6.481 1.00 97.56 90 SER A CA 1
ATOM 736 C C . SER A 1 90 ? 2.215 -2.326 7.910 1.00 97.56 90 SER A C 1
ATOM 738 O O . SER A 1 90 ? 1.825 -1.632 8.840 1.00 97.56 90 SER A O 1
ATOM 740 N N . LEU A 1 91 ? 2.812 -3.504 8.114 1.00 96.12 91 LEU A N 1
ATOM 741 C CA . LEU A 1 91 ? 3.043 -4.063 9.450 1.00 96.12 91 LEU A CA 1
ATOM 742 C C . LEU A 1 91 ? 3.917 -3.182 10.347 1.00 96.12 91 LEU A C 1
ATOM 744 O O . LEU A 1 91 ? 3.719 -3.163 11.558 1.00 96.12 91 LEU A O 1
ATOM 748 N N . ARG A 1 92 ? 4.913 -2.497 9.776 1.00 96.56 92 ARG A N 1
ATOM 749 C CA . ARG A 1 92 ? 5.819 -1.630 10.543 1.00 96.56 92 ARG A CA 1
ATOM 750 C C . ARG A 1 92 ? 5.205 -0.278 10.884 1.00 96.56 92 ARG A C 1
ATOM 752 O O . ARG A 1 92 ? 5.564 0.304 11.904 1.00 96.56 92 ARG A O 1
ATOM 759 N N . ASN A 1 93 ? 4.316 0.228 10.032 1.00 97.56 93 ASN A N 1
ATOM 760 C CA . ASN A 1 93 ? 3.844 1.610 10.109 1.00 97.56 93 ASN A CA 1
ATOM 761 C C . ASN A 1 93 ? 2.387 1.749 10.553 1.00 97.56 93 ASN A C 1
ATOM 763 O O . ASN A 1 93 ? 1.991 2.843 10.959 1.00 97.56 93 ASN A O 1
ATOM 767 N N . LEU A 1 94 ? 1.599 0.676 10.492 1.00 95.69 94 LEU A N 1
ATOM 768 C CA . LEU A 1 94 ? 0.223 0.646 10.966 1.00 95.69 94 LEU A CA 1
ATOM 769 C C . LEU A 1 94 ? 0.135 -0.140 12.275 1.00 95.69 94 LEU A C 1
ATOM 771 O O . LEU A 1 94 ? 0.721 -1.208 12.435 1.00 95.69 94 LEU A O 1
ATOM 775 N N . ASP A 1 95 ? -0.643 0.401 13.200 1.00 92.56 95 ASP A N 1
ATOM 776 C CA . ASP A 1 95 ? -1.088 -0.285 14.409 1.00 92.56 95 ASP A CA 1
ATOM 777 C C . ASP A 1 95 ? -2.497 -0.875 14.197 1.00 92.56 95 ASP A C 1
ATOM 779 O O . ASP A 1 95 ? -2.948 -1.091 13.066 1.00 92.56 95 ASP A O 1
ATOM 783 N N . GLN A 1 96 ? -3.203 -1.130 15.296 1.00 90.19 96 GLN A N 1
ATOM 784 C CA . GLN A 1 96 ? -4.533 -1.721 15.287 1.00 90.19 96 GLN A CA 1
ATOM 785 C C . GLN A 1 96 ? -5.557 -0.932 14.461 1.00 90.19 96 GLN A C 1
ATOM 787 O O . GLN A 1 96 ? -6.405 -1.545 13.808 1.00 90.19 96 GLN A O 1
ATOM 792 N N . SER A 1 97 ? -5.466 0.398 14.418 1.00 92.94 97 SER A N 1
ATOM 793 C CA . SER A 1 97 ? -6.396 1.225 13.643 1.00 92.94 97 SER A CA 1
ATOM 794 C C . SER A 1 97 ? -6.281 0.929 12.140 1.00 92.94 97 SER A C 1
ATOM 796 O O . SER A 1 97 ? -7.256 1.041 11.405 1.00 92.94 97 SER A O 1
ATOM 798 N N . GLY A 1 98 ? -5.120 0.454 11.671 1.00 94.06 98 GLY A N 1
ATOM 799 C CA . GLY A 1 98 ? -4.880 0.047 10.282 1.00 94.06 98 GLY A CA 1
ATOM 800 C C . GLY A 1 98 ? -5.012 -1.457 10.022 1.00 94.06 98 GLY A C 1
ATOM 801 O O . GLY A 1 98 ? -4.703 -1.910 8.917 1.00 94.06 98 GLY A O 1
ATOM 802 N N . ALA A 1 99 ? -5.476 -2.243 11.002 1.00 94.12 99 ALA A N 1
ATOM 803 C CA . ALA A 1 99 ? -5.496 -3.705 10.922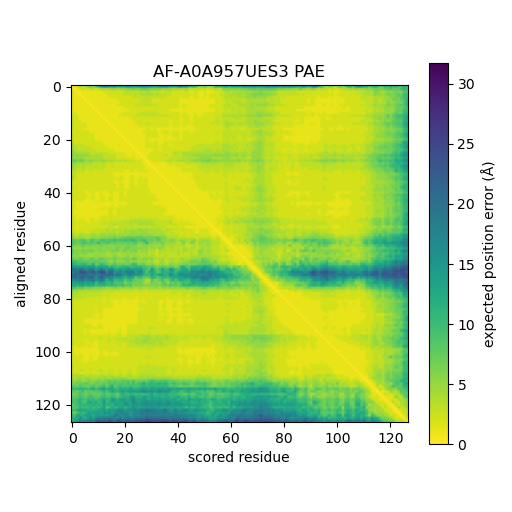 1.00 94.12 99 ALA A CA 1
ATOM 804 C C . ALA A 1 99 ? -6.236 -4.229 9.683 1.00 94.12 99 ALA A C 1
ATOM 806 O O . ALA A 1 99 ? -5.792 -5.197 9.076 1.00 94.12 99 ALA A O 1
ATOM 807 N N . VAL A 1 100 ? -7.313 -3.565 9.250 1.00 96.12 100 VAL A N 1
ATOM 808 C CA . VAL A 1 100 ? -8.098 -3.977 8.073 1.00 96.12 100 VAL A CA 1
ATOM 809 C C . VAL A 1 100 ? -7.266 -4.051 6.783 1.00 96.12 100 VAL A C 1
ATOM 811 O O . VAL A 1 100 ? -7.491 -4.940 5.961 1.00 96.12 100 VAL A O 1
ATOM 814 N N . VAL A 1 101 ? -6.273 -3.168 6.626 1.00 96.44 101 VAL A N 1
ATOM 815 C CA . VAL A 1 101 ? -5.363 -3.156 5.470 1.00 96.44 101 VAL A CA 1
ATOM 816 C C . VAL A 1 101 ? -4.387 -4.328 5.557 1.00 96.44 101 VAL A C 1
ATOM 818 O O . VAL A 1 101 ? -4.227 -5.076 4.594 1.00 96.44 101 VAL A O 1
ATOM 821 N N . ILE A 1 102 ? -3.796 -4.539 6.738 1.00 96.50 102 ILE A N 1
ATOM 822 C CA . ILE A 1 102 ? -2.875 -5.653 7.004 1.00 96.50 102 ILE A CA 1
ATOM 823 C C . ILE A 1 102 ? -3.583 -6.996 6.800 1.00 96.50 102 ILE A C 1
ATOM 825 O O . ILE A 1 102 ? -3.024 -7.910 6.195 1.00 96.50 102 ILE A O 1
ATOM 829 N N . GLU A 1 103 ? -4.822 -7.128 7.275 1.00 94.81 103 GLU A N 1
ATOM 830 C CA . GLU A 1 103 ? -5.617 -8.337 7.087 1.00 94.81 103 GLU A CA 1
ATOM 831 C C . GLU A 1 103 ? -5.923 -8.613 5.630 1.00 94.81 103 GLU A C 1
ATOM 833 O O . GLU A 1 103 ? -5.791 -9.758 5.191 1.00 94.81 103 GLU A O 1
ATOM 838 N N . TRP A 1 104 ? -6.307 -7.592 4.871 1.00 95.56 104 TRP A N 1
ATOM 839 C CA . TRP A 1 104 ? -6.559 -7.772 3.453 1.00 95.56 104 TRP A CA 1
ATOM 840 C C . TRP A 1 104 ? -5.283 -8.211 2.712 1.00 95.56 104 TRP A C 1
ATOM 842 O O . TRP A 1 104 ? -5.321 -9.247 2.051 1.00 95.56 104 TRP A O 1
ATOM 852 N N . LEU A 1 105 ? -4.141 -7.551 2.946 1.00 95.56 105 LEU A N 1
ATOM 853 C CA . LEU A 1 105 ? -2.847 -7.943 2.365 1.00 95.56 105 LEU A CA 1
ATOM 854 C C . LEU A 1 105 ? -2.427 -9.363 2.776 1.00 95.56 105 LEU A C 1
ATOM 856 O O . LEU A 1 105 ? -1.966 -10.142 1.947 1.00 95.56 105 LEU A O 1
ATOM 860 N N . SER A 1 106 ? -2.629 -9.738 4.043 1.00 94.94 106 SER A N 1
ATOM 861 C CA . SER A 1 106 ? -2.305 -11.090 4.515 1.00 94.94 106 SER A CA 1
ATOM 862 C C . SER A 1 106 ? -3.129 -12.165 3.807 1.00 94.94 106 SER A C 1
ATOM 864 O O . SER A 1 106 ? -2.589 -13.208 3.453 1.00 94.94 106 SER A O 1
ATOM 866 N N . ARG A 1 107 ? -4.421 -11.907 3.553 1.00 94.00 107 ARG A N 1
ATOM 867 C CA . ARG A 1 107 ? -5.301 -12.845 2.844 1.00 94.00 107 ARG A CA 1
ATOM 868 C C . ARG A 1 107 ? -4.896 -12.977 1.384 1.00 94.00 107 ARG A C 1
ATOM 870 O O . ARG A 1 107 ? -4.824 -14.103 0.905 1.00 94.00 107 ARG A O 1
ATOM 877 N N . LEU A 1 108 ? -4.605 -11.852 0.727 1.00 92.06 108 LEU A N 1
ATOM 878 C CA . LEU A 1 108 ? -4.124 -11.822 -0.653 1.00 92.06 108 LEU A CA 1
ATOM 879 C C . LEU A 1 108 ? -2.851 -12.664 -0.814 1.00 92.06 108 LEU A C 1
ATOM 881 O O . LEU A 1 108 ? -2.767 -13.488 -1.715 1.00 92.06 108 LEU A O 1
ATOM 885 N N . LEU A 1 109 ? -1.902 -12.519 0.113 1.00 92.94 109 LEU A N 1
ATOM 886 C CA . LEU A 1 109 ? -0.610 -13.212 0.070 1.00 92.94 109 LEU A CA 1
ATOM 887 C C . LEU A 1 109 ? -0.630 -14.617 0.696 1.00 92.94 109 LEU A C 1
ATOM 889 O O . LEU A 1 109 ? 0.425 -15.227 0.866 1.00 92.94 109 LEU A O 1
ATOM 893 N N . GLY A 1 110 ? -1.791 -15.115 1.137 1.00 93.12 110 GLY A N 1
ATOM 894 C CA . GLY A 1 110 ? -1.891 -16.388 1.863 1.00 93.12 110 GLY A CA 1
ATOM 895 C C . GLY A 1 110 ? -1.085 -16.430 3.173 1.00 93.12 110 GLY A C 1
ATOM 896 O O . GLY A 1 110 ? -0.760 -17.509 3.673 1.00 93.12 110 GLY A O 1
ATOM 897 N N . LYS A 1 111 ? -0.739 -15.269 3.740 1.00 91.31 111 LYS A N 1
ATOM 898 C CA . LYS A 1 111 ? 0.066 -15.139 4.957 1.00 91.31 111 LYS A CA 1
ATOM 899 C C . LYS A 1 111 ? -0.805 -15.217 6.203 1.00 91.31 111 LYS A C 1
ATOM 901 O O . LYS A 1 111 ? -1.945 -14.757 6.259 1.00 91.31 111 LYS A O 1
ATOM 906 N N . GLN A 1 112 ? -0.221 -15.766 7.260 1.00 87.00 112 GLN A N 1
ATOM 907 C CA . GLN A 1 112 ? -0.845 -15.767 8.570 1.00 87.00 112 GLN A CA 1
ATOM 908 C C . GLN A 1 112 ? -0.660 -14.401 9.244 1.00 87.00 112 GLN A C 1
ATOM 910 O O . GLN A 1 112 ? 0.438 -13.846 9.263 1.00 87.00 112 GLN A O 1
ATOM 915 N N . LEU A 1 113 ? -1.740 -13.865 9.819 1.00 84.56 113 LEU A N 1
ATOM 916 C CA . LEU A 1 113 ? -1.692 -12.600 10.551 1.00 84.56 113 LEU A CA 1
ATOM 917 C C . LEU A 1 113 ? -0.715 -12.662 11.733 1.00 84.56 113 LEU A C 1
ATOM 919 O O . LEU A 1 113 ? -0.647 -13.700 12.389 1.00 84.56 113 LEU A O 1
ATOM 923 N N . PRO A 1 114 ? -0.024 -11.570 12.085 1.00 80.50 114 PRO A N 1
ATOM 924 C CA . PRO A 1 114 ? 0.767 -11.508 13.308 1.00 80.50 114 PRO A CA 1
ATOM 925 C C . PRO A 1 114 ? -0.070 -11.812 14.559 1.00 80.50 114 PRO A C 1
ATOM 927 O O . PRO A 1 114 ? -1.223 -11.388 14.673 1.00 80.50 114 PRO A O 1
ATOM 930 N N . SER A 1 115 ? 0.529 -12.497 15.538 1.00 75.00 115 SER A N 1
ATOM 931 C CA . SER A 1 115 ? -0.136 -12.930 16.778 1.00 75.00 115 SER A CA 1
ATOM 932 C C . SER A 1 115 ? -0.885 -11.825 17.546 1.00 75.00 115 SER A C 1
ATOM 934 O O . SER A 1 115 ? -1.949 -12.125 18.093 1.00 75.00 115 SER A O 1
ATOM 936 N N . PRO A 1 116 ? -0.406 -10.563 17.620 1.00 76.12 116 PRO A N 1
ATOM 937 C CA . PRO A 1 116 ? -1.178 -9.475 18.224 1.00 76.12 116 PRO A CA 1
ATOM 938 C C . PRO A 1 116 ? -2.544 -9.273 17.548 1.00 76.12 116 PRO A C 1
ATOM 940 O O . PRO A 1 116 ? -3.567 -9.387 18.219 1.00 76.12 116 PRO A O 1
ATOM 943 N N . LEU A 1 117 ? -2.568 -9.137 16.219 1.00 78.81 117 LEU A N 1
ATOM 944 C CA . LEU A 1 117 ? -3.795 -8.930 15.439 1.00 78.81 117 LEU A CA 1
ATOM 945 C C . LEU A 1 117 ? -4.737 -10.148 15.503 1.00 78.81 117 LEU A C 1
ATOM 947 O O . LEU A 1 117 ? -5.958 -10.008 15.581 1.00 78.81 117 LEU A O 1
ATOM 951 N N . GLN A 1 118 ? -4.188 -11.368 15.556 1.00 75.44 118 GLN A N 1
ATOM 952 C CA . GLN A 1 118 ? -4.991 -12.589 15.714 1.00 75.44 118 GLN A CA 1
ATOM 953 C C . GLN A 1 118 ? -5.751 -12.655 17.048 1.00 75.44 118 GLN A C 1
ATOM 955 O O . GLN A 1 118 ? -6.902 -13.114 17.089 1.00 75.44 118 GLN A O 1
ATOM 960 N N . ARG A 1 119 ? -5.099 -12.251 18.148 1.00 72.31 119 ARG A N 1
ATOM 961 C CA . ARG A 1 119 ? -5.696 -12.271 19.493 1.00 72.31 119 ARG A CA 1
ATOM 962 C C . ARG A 1 119 ? -6.868 -11.303 19.575 1.00 72.31 119 ARG A C 1
ATOM 964 O O . ARG A 1 119 ? -7.927 -11.678 20.074 1.00 72.31 119 ARG A O 1
ATOM 971 N N . GLU A 1 120 ? -6.716 -10.117 19.005 1.00 71.31 120 GLU A N 1
ATOM 972 C CA . GLU A 1 120 ? -7.758 -9.091 19.000 1.00 71.31 120 GLU A CA 1
ATOM 973 C C . GLU A 1 120 ? -8.960 -9.486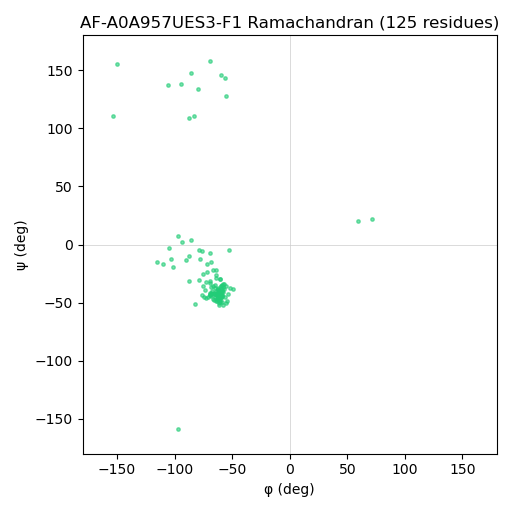 18.143 1.00 71.31 120 GLU A C 1
ATOM 975 O O . GLU A 1 120 ? -10.100 -9.392 18.597 1.00 71.31 120 GLU A O 1
ATOM 980 N N . ARG A 1 121 ? -8.728 -10.076 16.964 1.00 70.25 121 ARG A N 1
ATOM 981 C CA . ARG A 1 121 ? -9.802 -10.658 16.144 1.00 70.25 121 ARG A CA 1
ATOM 982 C C . ARG A 1 121 ? -10.602 -11.722 16.901 1.00 70.25 121 ARG A C 1
ATOM 984 O O . ARG A 1 121 ? -11.816 -11.837 16.736 1.00 70.25 121 ARG A O 1
ATOM 991 N N . SER A 1 122 ? -9.921 -12.528 17.712 1.00 69.19 122 SER A N 1
ATOM 992 C CA . SER A 1 122 ? -10.554 -13.581 18.513 1.00 69.19 122 SER A CA 1
ATOM 993 C C . SER A 1 122 ? -11.359 -13.012 19.684 1.00 69.19 122 SER A C 1
ATOM 995 O O . SER A 1 122 ? -12.379 -13.595 20.044 1.00 69.19 122 SER A O 1
ATOM 997 N N . ALA A 1 123 ? -10.933 -11.880 20.252 1.00 68.62 123 ALA A N 1
ATOM 998 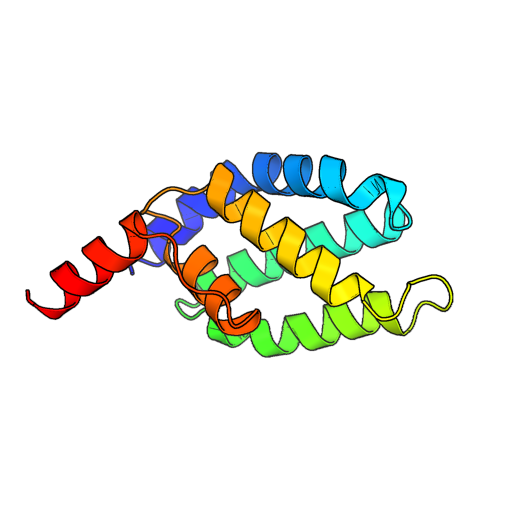C CA . ALA A 1 123 ? -11.677 -11.152 21.278 1.00 68.62 123 ALA A CA 1
ATOM 999 C C . ALA A 1 123 ? -12.928 -10.470 20.697 1.00 68.62 123 ALA A C 1
ATOM 1001 O O . ALA A 1 123 ? -14.012 -10.634 21.245 1.00 68.62 123 ALA A O 1
ATOM 1002 N N . ALA A 1 124 ? -12.808 -9.807 19.541 1.00 66.06 124 ALA A N 1
ATOM 1003 C CA . ALA A 1 124 ? -13.923 -9.132 18.871 1.00 66.06 124 ALA A CA 1
ATOM 1004 C C . ALA A 1 124 ? -15.039 -10.087 18.408 1.00 66.06 124 ALA A C 1
ATOM 1006 O O . ALA A 1 124 ? -16.192 -9.691 18.341 1.00 66.06 124 ALA A O 1
ATOM 1007 N N . LYS A 1 125 ? -14.718 -11.352 18.098 1.00 64.38 125 LYS A N 1
ATOM 1008 C CA . LYS A 1 125 ? -15.719 -12.383 17.753 1.00 64.38 125 LYS A CA 1
ATOM 1009 C C . LYS A 1 125 ? -16.452 -12.980 18.961 1.00 64.38 125 LYS A C 1
ATOM 1011 O O . LYS A 1 125 ? -17.387 -13.750 18.765 1.00 64.38 125 LYS A O 1
ATOM 1016 N N . ARG A 1 126 ? -15.968 -12.733 20.181 1.00 63.25 126 ARG A N 1
ATOM 1017 C CA . ARG A 1 126 ? -16.529 -13.276 21.431 1.00 63.25 126 ARG A CA 1
ATOM 1018 C C . ARG A 1 126 ? -17.353 -12.248 22.216 1.00 63.25 126 ARG A C 1
ATOM 1020 O O . ARG A 1 126 ? -18.006 -12.655 23.173 1.00 63.25 126 ARG A O 1
ATOM 1027 N N . ALA A 1 127 ? -17.270 -10.971 21.846 1.00 53.44 127 ALA A N 1
ATOM 1028 C CA . ALA A 1 127 ? -18.076 -9.872 22.375 1.00 53.44 127 ALA A CA 1
ATOM 1029 C C . ALA A 1 127 ? -19.358 -9.709 21.549 1.00 53.44 127 ALA A C 1
ATOM 1031 O O . ALA A 1 127 ? -20.382 -9.330 22.155 1.00 53.44 127 ALA A O 1
#

pLDDT: mean 89.28, std 10.11, range [53.44, 98.38]

Sequence (127 aa):
YDYREALEHFRVRQVLIDADIWQQMMDKMPNRLLATANLNFGRAILAALTLGNMNFLDADIEWVEGLLVNHHQMPADALDEYLEAYYYASLRNLDQSGAVVIEWLSRLLGKQLPSPLQRERSAAKRA

Solvent-accessible surface area (backbone atoms only — not comparable to full-atom values): 7151 Å² total; per-residue (Å²): 132,61,38,64,55,20,36,54,48,43,63,74,33,42,68,59,27,51,52,47,29,46,77,73,39,54,93,78,45,60,60,71,58,54,54,51,48,51,56,50,54,53,49,43,52,50,50,16,29,73,71,66,39,68,77,65,39,61,68,53,48,57,50,50,40,52,62,45,64,72,34,94,85,48,59,96,57,48,58,59,55,50,52,49,38,48,43,56,21,40,62,74,61,43,58,78,59,28,39,69,59,50,52,50,46,23,59,76,69,74,46,82,71,59,69,72,62,49,52,51,55,57,50,65,76,73,110